Protein AF-A0A7J5L7Y3-F1 (afdb_monomer_lite)

Secondary structure (DSSP, 8-state):
--HHHHHHHHHHHHPEEEEETTEEEEE-SS------HHHHHHHHHHS---HHHHHHHHHHHHTT--BHHHHHHTT--TTGGG-SB-TT-HHHHHTTHHHHHHHHHHH---GGG--

Radius of gyration: 18.73 Å; chains: 1; bounding box: 44×35×42 Å

Sequence (115 aa):
MDKYYQILGKVLSSGKMQSNKKGNIRYLLNEQLTLLPADLLDIFEGHTIARKKLKNELQLFMRGERNVEKYREAGINWWDYCGSILVNSYPTYFEKLPPLIERINREKRNSKNYI

InterPro domains:
  IPR036926 Thymidylate synthase/dCMP hydroxymethylase superfamily [G3DSA:3.30.572.10] (1-114)
  IPR036926 Thymidylate synthase/dCMP hydroxymethylase superfamily [SSF55831] (1-84)

pLDDT: mean 91.57, std 5.29, range [63.12, 96.5]

Organism: Bacteroides stercoris (NCBI:txid46506)

Foldseek 3Di:
DQVVVVVVVVQVPPFDWDADPVGIDTDDPPDDDDDDPVSVVVVCVVDPDPVQLVVVVLVCLLCLNFAVVVSVVSVHCPCVVVPGGRPPDSSVVNVVVVVLVVVCVVPVDDPVVSD

Structure (mmCIF, N/CA/C/O backbone):
data_AF-A0A7J5L7Y3-F1
#
_entry.id   AF-A0A7J5L7Y3-F1
#
loop_
_atom_site.group_PDB
_atom_site.id
_atom_site.type_symbol
_atom_site.label_atom_id
_atom_site.label_alt_id
_atom_site.label_comp_id
_atom_site.label_asym_id
_atom_site.label_entity_id
_atom_site.label_seq_id
_atom_site.pdbx_PDB_ins_code
_atom_site.Cartn_x
_atom_site.Cartn_y
_atom_site.Cartn_z
_atom_site.occupancy
_atom_site.B_iso_or_equiv
_atom_site.auth_seq_id
_atom_site.auth_comp_id
_atom_site.auth_asym_id
_atom_site.auth_atom_id
_atom_site.pdbx_PDB_model_num
ATOM 1 N N . MET A 1 1 ? -7.960 -14.337 17.592 1.00 63.12 1 MET A N 1
ATOM 2 C CA . MET A 1 1 ? -8.821 -13.135 17.677 1.00 63.12 1 MET A CA 1
ATOM 3 C C . MET A 1 1 ? -8.306 -12.179 16.633 1.00 63.12 1 MET A C 1
ATOM 5 O O . MET A 1 1 ? -7.124 -11.863 16.677 1.00 63.12 1 MET A O 1
ATOM 9 N N . ASP A 1 2 ? -9.166 -11.748 15.721 1.00 82.00 2 ASP A N 1
ATOM 10 C CA . ASP A 1 2 ? -8.758 -10.842 14.658 1.00 82.00 2 ASP A CA 1
ATOM 11 C C . ASP A 1 2 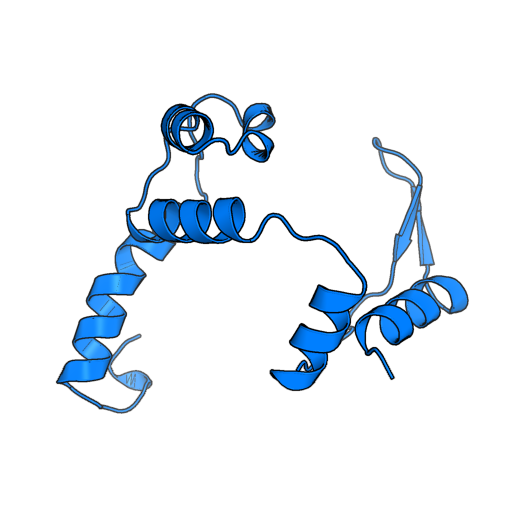? -8.363 -9.474 15.246 1.00 82.00 2 ASP A C 1
ATOM 13 O O . ASP A 1 2 ? -9.179 -8.732 15.808 1.00 82.00 2 ASP A O 1
ATOM 17 N N . LYS A 1 3 ? -7.068 -9.165 15.140 1.00 87.00 3 LYS A N 1
ATOM 18 C CA . LYS A 1 3 ? -6.459 -7.946 15.678 1.00 87.00 3 LYS A CA 1
ATOM 19 C C . LYS A 1 3 ? -6.981 -6.683 14.984 1.00 87.00 3 LYS A C 1
ATOM 21 O O . LYS A 1 3 ? -6.966 -5.613 15.592 1.00 87.00 3 LYS A O 1
ATOM 26 N N . TYR A 1 4 ? -7.478 -6.788 13.749 1.00 88.31 4 TYR A N 1
ATOM 27 C CA . TYR A 1 4 ? -8.125 -5.678 13.050 1.00 88.31 4 TYR A CA 1
ATOM 28 C C . TYR A 1 4 ? -9.396 -5.229 13.785 1.00 88.31 4 TYR A C 1
ATOM 30 O O . TYR A 1 4 ? -9.543 -4.047 14.113 1.00 88.31 4 TYR A O 1
ATOM 38 N N . TYR A 1 5 ? -10.275 -6.172 14.141 1.00 89.00 5 TYR A N 1
ATOM 39 C CA . TYR A 1 5 ? -11.503 -5.862 14.878 1.00 89.00 5 TYR A CA 1
ATOM 40 C C . TYR A 1 5 ? -11.240 -5.375 16.305 1.00 89.00 5 TYR A C 1
ATOM 42 O O . TYR A 1 5 ? -11.996 -4.546 16.812 1.00 89.00 5 TYR A O 1
ATOM 50 N N . GLN A 1 6 ? -10.155 -5.821 16.946 1.00 90.75 6 GLN A N 1
ATOM 51 C CA . GLN A 1 6 ? -9.756 -5.290 18.254 1.00 90.75 6 GLN A CA 1
ATOM 52 C C . GLN A 1 6 ? -9.446 -3.790 18.188 1.00 90.75 6 GLN A C 1
ATOM 54 O O . GLN A 1 6 ? -9.932 -3.021 19.021 1.00 90.75 6 GLN A O 1
ATOM 59 N N . ILE A 1 7 ? -8.690 -3.351 17.176 1.00 92.31 7 ILE A N 1
ATOM 60 C CA . ILE A 1 7 ? -8.411 -1.925 16.970 1.00 92.31 7 ILE A CA 1
ATOM 61 C C . ILE A 1 7 ? -9.684 -1.155 16.626 1.00 92.31 7 ILE A C 1
ATOM 63 O O . ILE A 1 7 ? -9.899 -0.075 17.175 1.00 92.31 7 ILE A O 1
ATOM 67 N N . LEU A 1 8 ? -10.570 -1.716 15.799 1.00 92.00 8 LEU A N 1
ATOM 68 C CA . LEU A 1 8 ? -11.858 -1.087 15.509 1.00 92.00 8 LEU A CA 1
ATOM 69 C C . LEU A 1 8 ? -12.696 -0.891 16.785 1.00 92.00 8 LEU A C 1
ATOM 71 O O . LEU A 1 8 ? -13.203 0.203 17.032 1.00 92.00 8 LEU A O 1
ATOM 75 N N . GLY A 1 9 ? -12.781 -1.914 17.641 1.00 94.38 9 GLY A N 1
ATOM 76 C CA . GLY A 1 9 ? -13.449 -1.829 18.942 1.00 94.38 9 GLY A CA 1
ATOM 77 C C . GLY A 1 9 ? -12.817 -0.785 19.868 1.00 94.38 9 GLY A C 1
ATOM 78 O O . GLY A 1 9 ? -13.523 -0.056 20.571 1.00 94.38 9 GLY A O 1
ATOM 79 N N . LYS A 1 10 ? -11.489 -0.630 19.819 1.00 94.75 10 LYS A N 1
ATOM 80 C CA . LYS A 1 10 ? -10.781 0.431 20.545 1.00 94.75 10 LYS A CA 1
ATOM 81 C C . LYS A 1 10 ? -11.189 1.816 20.038 1.00 94.75 10 LYS A C 1
ATOM 83 O O . LYS A 1 10 ? -11.566 2.666 20.837 1.00 94.75 10 LYS A O 1
ATOM 88 N N . VAL A 1 11 ? -11.216 2.034 18.720 1.00 95.62 11 VAL A N 1
ATOM 89 C CA . VAL A 1 11 ? -11.667 3.307 18.121 1.00 95.62 11 VAL A CA 1
ATOM 90 C C . VAL A 1 11 ? -13.109 3.627 18.534 1.00 95.62 11 VAL A C 1
ATOM 92 O O . VAL A 1 11 ? -13.413 4.757 18.928 1.00 95.62 11 VAL A O 1
ATOM 95 N N . LEU A 1 12 ? -13.998 2.633 18.514 1.00 95.31 12 LEU A N 1
ATOM 96 C CA . LEU A 1 12 ? -15.403 2.803 18.893 1.00 95.31 12 LEU A CA 1
ATOM 97 C C . LEU A 1 12 ? -15.620 3.062 20.386 1.00 95.31 12 LEU A C 1
ATOM 99 O O . LEU A 1 12 ? -16.555 3.776 20.732 1.00 95.31 12 LEU A O 1
ATOM 103 N N . SER A 1 13 ? -14.765 2.542 21.266 1.00 95.81 13 SER A N 1
ATOM 104 C CA . SER A 1 13 ? -14.881 2.763 22.713 1.00 95.81 13 SER A CA 1
ATOM 105 C C . SER A 1 13 ? -14.191 4.057 23.153 1.00 95.81 13 SER A C 1
ATOM 107 O O . SER A 1 13 ? -14.848 4.941 23.701 1.00 95.81 13 SER A O 1
ATOM 109 N N . SER A 1 14 ? -12.913 4.256 22.820 1.00 95.56 14 SER A N 1
ATOM 110 C CA . SER A 1 14 ? -12.083 5.352 23.352 1.00 95.56 14 SER A CA 1
ATOM 111 C C . SER A 1 14 ? -11.705 6.448 22.347 1.00 95.56 14 SER A C 1
ATOM 113 O O . SER A 1 14 ? -11.033 7.413 22.713 1.00 95.56 14 SER A O 1
ATOM 115 N N . GLY A 1 15 ? -12.130 6.336 21.086 1.00 94.88 15 GLY A N 1
ATOM 116 C CA . GLY A 1 15 ? -11.834 7.325 20.050 1.00 94.88 15 GLY A CA 1
ATOM 117 C C . GLY A 1 15 ? -12.440 8.712 20.295 1.00 94.88 15 GLY A C 1
ATOM 118 O O . GLY A 1 15 ? -13.538 8.864 20.832 1.00 94.88 15 GLY A O 1
ATOM 119 N N . LYS A 1 16 ? -11.726 9.745 19.842 1.00 95.81 16 LYS A N 1
ATOM 120 C CA . LYS A 1 16 ? -12.161 11.149 19.885 1.00 95.81 16 LYS A CA 1
ATOM 121 C C . LYS A 1 16 ? -12.966 11.497 18.639 1.00 95.81 16 LYS A C 1
ATOM 123 O O . LYS A 1 16 ? -12.686 10.979 17.561 1.00 95.81 16 LYS A O 1
ATOM 128 N N . MET A 1 17 ? -13.940 12.394 18.773 1.00 95.31 17 MET A N 1
ATOM 129 C CA . MET A 1 17 ? -14.685 12.936 17.635 1.00 95.31 17 MET A CA 1
ATOM 130 C C . MET A 1 17 ? -13.951 14.117 16.998 1.00 95.31 17 MET A C 1
ATOM 132 O O . MET A 1 17 ? -13.424 14.979 17.699 1.00 95.31 17 MET A O 1
ATOM 136 N N . GLN A 1 18 ? -13.963 14.178 15.669 1.00 95.25 18 GLN A N 1
ATOM 137 C CA . GLN A 1 18 ? -13.523 15.337 14.899 1.00 95.25 18 GLN A CA 1
ATOM 138 C C . GLN A 1 18 ? -14.483 15.598 13.743 1.00 95.25 18 GLN A C 1
ATOM 140 O O . GLN A 1 18 ? -14.842 14.682 13.003 1.00 95.25 18 GLN A O 1
ATOM 145 N N . SER A 1 19 ? -14.842 16.866 13.567 1.00 96.00 19 SER A N 1
ATOM 146 C CA . SER A 1 19 ? -15.641 17.350 12.443 1.00 96.00 19 SER A CA 1
ATOM 147 C C . SER A 1 19 ? -14.736 17.988 11.395 1.00 96.00 19 SER A C 1
ATOM 149 O O . SER A 1 19 ? -13.859 18.788 11.721 1.00 96.00 19 SER A O 1
ATOM 151 N N . ASN A 1 20 ? -14.928 17.633 10.128 1.00 93.31 20 ASN A N 1
ATOM 152 C CA . ASN A 1 20 ? -14.209 18.198 8.991 1.00 93.31 20 ASN A CA 1
ATOM 153 C C . ASN A 1 20 ? -15.176 18.521 7.834 1.00 93.31 20 ASN A C 1
ATOM 155 O O . ASN A 1 2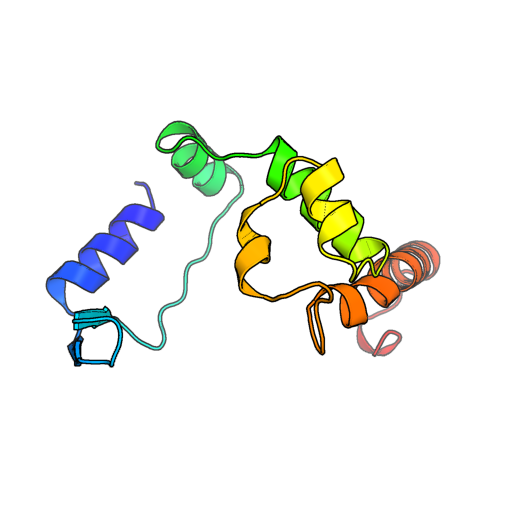0 ? -16.370 18.237 7.901 1.00 93.31 20 ASN A O 1
ATOM 159 N N . LYS A 1 21 ? -14.659 19.097 6.739 1.00 92.56 21 LYS A N 1
ATOM 160 C CA . LYS A 1 21 ? -15.463 19.454 5.549 1.00 92.56 21 LYS A CA 1
ATOM 161 C C . LYS A 1 21 ? -16.131 18.251 4.856 1.00 92.56 21 LYS A C 1
ATOM 163 O O . LYS A 1 21 ? -17.041 18.448 4.064 1.00 92.56 21 LYS A O 1
ATOM 168 N N . LYS A 1 22 ? -15.659 17.029 5.119 1.00 90.00 22 LYS A N 1
ATOM 169 C CA . LYS A 1 22 ? -16.172 15.758 4.580 1.00 90.00 22 LYS A CA 1
ATOM 170 C C . LYS A 1 22 ? -17.079 15.006 5.570 1.00 90.00 22 LYS A C 1
ATOM 172 O O . LYS A 1 22 ? -17.563 13.935 5.224 1.00 90.00 22 LYS A O 1
ATOM 177 N N . GLY A 1 23 ? -17.304 15.537 6.776 1.00 93.25 23 GLY A N 1
ATOM 178 C CA . GLY A 1 23 ? -18.152 14.936 7.806 1.00 93.25 23 GLY A CA 1
ATOM 179 C C . GLY A 1 23 ? -17.450 14.716 9.147 1.00 93.25 23 GLY A C 1
ATOM 180 O O . GLY A 1 23 ? -16.412 15.307 9.447 1.00 93.25 23 GLY A O 1
ATOM 181 N N . ASN A 1 24 ? -18.051 13.863 9.975 1.00 94.69 24 ASN A N 1
ATOM 182 C CA . ASN A 1 24 ? -17.573 13.551 11.319 1.00 94.69 24 ASN A CA 1
ATOM 183 C C . ASN A 1 24 ? -16.859 12.199 11.331 1.00 94.69 24 ASN A C 1
ATOM 185 O O . ASN A 1 24 ? -17.368 11.226 10.780 1.00 94.69 24 ASN A O 1
ATOM 189 N N . ILE A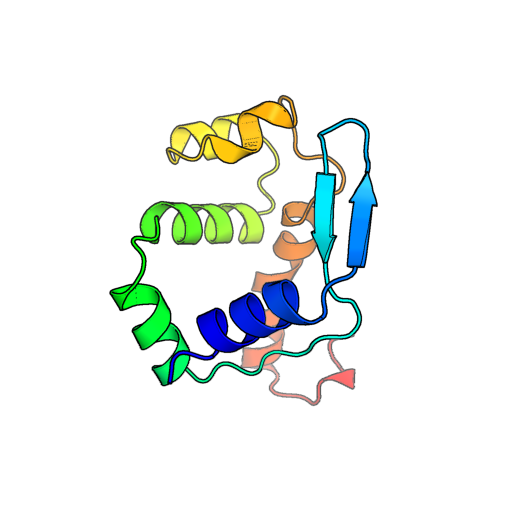 1 25 ? -15.709 12.128 11.998 1.00 95.19 25 ILE A N 1
ATOM 190 C CA . ILE A 1 25 ? -14.961 10.884 12.203 1.00 95.19 25 ILE A CA 1
ATOM 191 C C . ILE A 1 25 ? -14.695 10.646 13.690 1.00 95.19 25 ILE A C 1
ATOM 193 O O . ILE A 1 25 ? -14.594 11.592 14.475 1.00 95.19 25 ILE A O 1
ATOM 197 N N . ARG A 1 26 ? -14.548 9.370 14.063 1.00 95.69 26 ARG A N 1
ATOM 198 C CA . ARG A 1 26 ? -14.038 8.938 15.368 1.00 95.69 26 ARG A CA 1
ATOM 199 C C . ARG A 1 26 ? -12.659 8.323 15.167 1.00 95.69 26 ARG A C 1
ATOM 201 O O . ARG A 1 26 ? -12.510 7.454 14.313 1.00 95.69 26 ARG A O 1
ATOM 208 N N . TYR A 1 27 ? -11.657 8.791 15.903 1.00 94.44 27 TYR A N 1
ATOM 209 C CA . TYR A 1 27 ? -10.264 8.416 15.654 1.00 94.44 27 TYR A CA 1
ATOM 210 C C . TYR A 1 27 ? -9.461 8.208 16.940 1.00 94.44 27 TYR A C 1
ATOM 212 O O . TYR A 1 27 ? -9.789 8.744 18.000 1.00 94.44 27 TYR A O 1
ATOM 220 N N . LEU A 1 28 ? -8.383 7.434 16.814 1.00 95.38 28 LEU A N 1
ATOM 221 C CA . LEU A 1 28 ? -7.323 7.278 17.807 1.00 95.38 28 LEU A CA 1
ATOM 222 C C . LEU A 1 28 ? -5.989 7.686 17.181 1.00 95.38 28 LEU A C 1
ATOM 224 O O . LEU A 1 28 ? -5.806 7.577 15.969 1.00 95.38 28 LEU A O 1
ATOM 228 N N . LEU A 1 29 ? -5.072 8.168 18.011 1.00 94.38 29 LEU A N 1
ATOM 229 C CA . LEU A 1 29 ? -3.708 8.512 17.614 1.00 94.38 29 LEU A CA 1
ATOM 230 C C . LEU A 1 29 ? -2.732 7.585 18.330 1.00 94.38 29 LEU A C 1
ATOM 232 O O . LEU A 1 29 ? -3.040 7.090 19.411 1.00 94.38 29 LEU A O 1
ATOM 236 N N . ASN A 1 30 ? -1.540 7.421 17.756 1.00 93.44 30 ASN A N 1
ATOM 237 C CA . ASN A 1 30 ? -0.434 6.658 18.347 1.00 93.44 30 ASN A CA 1
ATOM 238 C C . ASN A 1 30 ? -0.759 5.176 18.612 1.00 93.44 30 ASN A C 1
ATOM 240 O O . ASN A 1 30 ? -0.241 4.581 19.552 1.00 93.44 30 ASN A O 1
ATOM 244 N N . GLU A 1 31 ? -1.608 4.575 17.778 1.00 92.56 31 GLU A N 1
ATOM 245 C CA . GLU A 1 31 ? -1.876 3.137 17.809 1.00 92.56 31 GLU A CA 1
ATOM 246 C C . GLU A 1 31 ? -0.882 2.384 16.920 1.00 92.56 31 GLU A C 1
ATOM 248 O O . GLU A 1 31 ? -0.538 2.842 15.829 1.00 92.56 31 GLU A O 1
ATOM 253 N N . GLN A 1 32 ? -0.450 1.207 17.370 1.00 91.50 32 GLN A N 1
ATOM 254 C CA . GLN A 1 32 ? 0.414 0.309 16.609 1.00 91.50 32 GLN A CA 1
ATOM 255 C C . GLN A 1 32 ? -0.244 -1.064 16.497 1.00 91.50 32 GLN A C 1
ATOM 257 O O . GLN A 1 32 ? -0.781 -1.591 17.471 1.00 91.50 32 GLN A O 1
ATOM 262 N N . LEU A 1 33 ? -0.170 -1.655 15.305 1.00 90.38 33 LEU A N 1
ATOM 263 C CA . LEU A 1 33 ? -0.702 -2.978 15.016 1.00 90.38 33 LEU A CA 1
ATOM 264 C C . LEU A 1 33 ? 0.396 -3.851 14.407 1.00 90.38 33 LEU A C 1
ATOM 266 O O . LEU A 1 33 ? 0.962 -3.509 13.370 1.00 90.38 33 LEU A O 1
ATOM 270 N N . THR A 1 34 ? 0.667 -4.991 15.039 1.00 91.12 34 THR A N 1
ATOM 271 C CA . THR A 1 34 ? 1.619 -5.988 14.535 1.00 91.12 34 THR A CA 1
ATOM 272 C C . THR A 1 34 ? 0.855 -7.206 14.036 1.00 91.12 34 THR A C 1
ATOM 274 O O . THR A 1 34 ? 0.241 -7.936 14.824 1.00 91.12 34 THR A O 1
ATOM 277 N N . LEU A 1 35 ? 0.911 -7.422 12.723 1.00 90.31 35 LEU A N 1
ATOM 278 C CA . LEU A 1 35 ? 0.257 -8.531 12.036 1.00 90.31 35 LEU A CA 1
ATOM 279 C C . LEU A 1 35 ? 1.305 -9.551 11.596 1.00 90.31 35 LEU A C 1
ATOM 281 O O . LEU A 1 35 ? 2.250 -9.220 10.881 1.00 90.31 35 LEU A O 1
ATOM 285 N N . LEU A 1 36 ? 1.129 -10.791 12.033 1.00 90.50 36 LEU A N 1
ATOM 286 C CA . LEU A 1 36 ? 1.830 -11.950 11.502 1.00 90.50 36 LEU A CA 1
ATOM 287 C C . LEU A 1 36 ? 1.122 -12.428 10.224 1.00 90.50 36 LEU A C 1
ATOM 289 O O . LEU A 1 36 ? -0.048 -12.104 10.013 1.00 90.50 36 LEU A O 1
ATOM 293 N N . PRO A 1 37 ? 1.780 -13.246 9.383 1.00 89.81 37 PRO A N 1
ATOM 294 C CA . PRO A 1 37 ? 1.143 -13.803 8.191 1.00 89.81 37 PRO A CA 1
ATOM 295 C C . PRO A 1 37 ? -0.182 -14.523 8.476 1.00 89.81 37 PRO A C 1
ATOM 297 O O . PRO A 1 37 ? -1.118 -14.378 7.700 1.00 89.81 37 PRO A O 1
ATOM 300 N N . ALA A 1 38 ? -0.287 -15.235 9.604 1.00 89.50 38 ALA A N 1
ATOM 301 C CA . ALA A 1 38 ? -1.532 -15.876 10.027 1.00 89.50 38 ALA A CA 1
ATOM 302 C C . ALA A 1 38 ? -2.641 -14.853 10.339 1.00 89.50 38 ALA A C 1
ATOM 304 O O . ALA A 1 38 ? -3.758 -15.014 9.866 1.00 89.50 38 ALA A O 1
ATOM 305 N N . ASP A 1 39 ? -2.318 -13.752 11.031 1.00 88.50 39 ASP A N 1
ATOM 306 C CA . ASP A 1 39 ? -3.297 -12.692 11.321 1.00 88.50 39 ASP A CA 1
ATOM 307 C C . ASP A 1 39 ? -3.812 -12.022 10.031 1.00 88.50 39 ASP A C 1
ATOM 309 O O . ASP A 1 39 ? -4.949 -11.564 9.968 1.00 88.50 39 ASP A O 1
ATOM 313 N N . LEU A 1 40 ? -2.975 -11.940 8.987 1.00 86.06 40 LEU A N 1
ATOM 314 C CA . LEU A 1 40 ? -3.389 -11.408 7.686 1.00 86.06 40 LEU A CA 1
ATOM 315 C C . LEU A 1 40 ? -4.367 -12.341 6.969 1.00 86.06 40 LEU A C 1
ATOM 317 O O . LEU A 1 40 ? -5.274 -11.851 6.299 1.00 86.06 40 LEU A O 1
ATOM 321 N N . LEU A 1 41 ? -4.190 -13.661 7.098 1.00 86.44 41 LEU A N 1
ATOM 322 C CA . LEU A 1 41 ? -5.111 -14.640 6.519 1.00 86.44 41 LEU A CA 1
ATOM 323 C C . LEU A 1 41 ? -6.502 -14.512 7.143 1.00 86.44 41 LEU A C 1
ATOM 325 O O . LEU A 1 41 ? -7.469 -14.418 6.393 1.00 86.44 41 LEU A O 1
ATOM 329 N N . ASP A 1 42 ? -6.586 -14.369 8.467 1.00 84.38 42 ASP A N 1
ATOM 330 C CA . ASP A 1 42 ? -7.857 -14.158 9.172 1.00 84.38 42 ASP A CA 1
ATOM 331 C C . ASP A 1 42 ? -8.617 -12.930 8.619 1.00 84.38 42 ASP A C 1
ATOM 333 O O . ASP A 1 42 ? -9.801 -13.008 8.283 1.00 84.38 42 ASP A O 1
ATOM 337 N N . ILE A 1 43 ? -7.921 -11.800 8.426 1.00 85.00 43 ILE A N 1
ATOM 338 C CA . ILE A 1 43 ? -8.508 -10.571 7.852 1.00 85.00 43 ILE A CA 1
ATOM 339 C C . ILE A 1 43 ? -9.010 -10.817 6.422 1.00 85.00 43 ILE A C 1
ATOM 341 O O . ILE A 1 43 ? -10.062 -10.319 6.010 1.00 85.00 43 ILE A O 1
ATOM 345 N N . PHE A 1 44 ? -8.229 -11.565 5.646 1.00 84.12 44 PHE A N 1
ATOM 346 C CA . PHE A 1 44 ? -8.478 -11.874 4.242 1.00 84.12 44 PHE A CA 1
ATOM 347 C C . PHE A 1 44 ? -9.605 -12.889 4.024 1.00 84.12 44 PHE A C 1
ATOM 349 O O . PHE A 1 44 ? -10.152 -12.934 2.918 1.00 84.12 44 PHE A O 1
ATOM 356 N N . GLU A 1 45 ? -9.929 -13.693 5.033 1.00 84.62 45 GLU A N 1
ATOM 357 C CA . GLU A 1 45 ? -11.092 -14.580 5.058 1.00 84.62 45 GLU A CA 1
ATOM 358 C C . GLU A 1 45 ? -12.362 -13.820 5.454 1.00 84.62 45 GLU A C 1
ATOM 360 O O . GLU A 1 45 ? -13.408 -14.018 4.838 1.00 84.62 45 GLU A O 1
ATOM 365 N N . GLY A 1 46 ? -12.264 -12.895 6.415 1.00 80.94 46 GLY A N 1
ATOM 366 C CA . GLY A 1 46 ? -13.397 -12.077 6.860 1.00 80.94 46 GLY A CA 1
ATOM 367 C C . GLY A 1 46 ? -13.824 -10.983 5.875 1.00 80.94 46 GLY A C 1
ATOM 368 O O . GLY A 1 46 ? -14.988 -10.581 5.875 1.00 80.94 46 GLY A O 1
ATOM 369 N N . HIS A 1 47 ? -12.915 -10.502 5.017 1.00 85.00 47 HIS A N 1
ATOM 370 C CA . HIS A 1 47 ? -13.200 -9.425 4.064 1.00 85.00 47 HIS A CA 1
ATOM 371 C C . HIS A 1 47 ? -12.686 -9.723 2.657 1.00 85.00 47 HIS A C 1
ATOM 373 O O . HIS A 1 47 ? -11.511 -10.016 2.424 1.00 85.00 47 HIS A O 1
ATOM 379 N N . THR A 1 48 ? -13.561 -9.532 1.670 1.00 86.75 48 THR A N 1
ATOM 380 C CA . THR A 1 48 ? -13.179 -9.607 0.261 1.00 86.75 48 THR A CA 1
ATOM 381 C C . THR A 1 48 ? -12.291 -8.426 -0.115 1.00 86.75 48 THR A C 1
ATOM 383 O O . THR A 1 48 ? -12.712 -7.272 -0.047 1.00 86.75 48 THR A O 1
ATOM 386 N N . ILE A 1 49 ? -11.073 -8.711 -0.574 1.00 88.88 49 ILE A N 1
ATOM 387 C CA . ILE A 1 49 ? -10.109 -7.701 -1.023 1.00 88.88 49 ILE A CA 1
ATOM 388 C C . ILE A 1 49 ? -9.804 -7.908 -2.504 1.00 88.88 49 ILE A C 1
ATOM 390 O O . ILE A 1 49 ? -9.627 -9.035 -2.972 1.00 88.88 49 ILE A O 1
ATOM 394 N N . ALA A 1 50 ? -9.667 -6.811 -3.250 1.00 92.06 50 ALA A N 1
ATOM 395 C CA . ALA A 1 50 ? -9.306 -6.817 -4.666 1.00 92.06 50 ALA A CA 1
ATOM 396 C C . ALA A 1 50 ? -7.811 -7.145 -4.889 1.00 92.06 50 ALA A C 1
ATOM 398 O O . ALA A 1 50 ? -7.059 -6.344 -5.445 1.00 92.06 50 ALA A O 1
ATOM 399 N N . ARG A 1 51 ? -7.369 -8.344 -4.478 1.00 90.62 51 ARG A N 1
ATOM 400 C CA . ARG A 1 51 ? -5.956 -8.781 -4.476 1.00 90.62 51 ARG A CA 1
ATOM 401 C C . ARG A 1 51 ? -5.268 -8.602 -5.831 1.00 90.62 51 ARG A C 1
ATOM 403 O O . ARG A 1 51 ? -4.128 -8.153 -5.889 1.00 90.62 51 ARG A O 1
ATOM 410 N N . LYS A 1 52 ? -5.971 -8.905 -6.930 1.00 93.19 52 LYS A N 1
ATOM 411 C CA . LYS A 1 52 ? -5.449 -8.730 -8.297 1.00 93.19 52 LYS A CA 1
ATOM 412 C C . LYS A 1 52 ? -5.156 -7.260 -8.614 1.00 93.19 52 LYS A C 1
ATOM 414 O O . LYS A 1 52 ? -4.108 -6.965 -9.174 1.00 93.19 52 LYS A O 1
ATOM 419 N N . LYS A 1 53 ? -6.048 -6.346 -8.217 1.00 95.62 53 LYS A N 1
ATOM 420 C CA . LYS A 1 53 ? -5.875 -4.905 -8.441 1.00 95.62 53 LYS A CA 1
ATOM 421 C C . LYS A 1 53 ? -4.725 -4.346 -7.602 1.00 95.62 53 LYS A C 1
ATOM 423 O O . LYS A 1 53 ? -3.878 -3.663 -8.155 1.00 95.62 53 LYS A O 1
ATOM 428 N N . LEU A 1 54 ? -4.632 -4.727 -6.324 1.00 94.44 54 LEU A N 1
ATOM 429 C CA . LEU A 1 54 ? -3.518 -4.332 -5.446 1.00 94.44 54 LEU A CA 1
ATOM 430 C C . LEU A 1 54 ? -2.161 -4.839 -5.956 1.00 94.44 54 LEU A C 1
ATOM 432 O O . LEU A 1 54 ? -1.175 -4.109 -5.953 1.00 94.44 54 LEU A O 1
ATOM 436 N N . LYS A 1 55 ? -2.103 -6.087 -6.442 1.00 95.00 55 LYS A N 1
ATOM 437 C CA . LYS A 1 55 ? -0.881 -6.639 -7.044 1.00 95.00 55 LYS A CA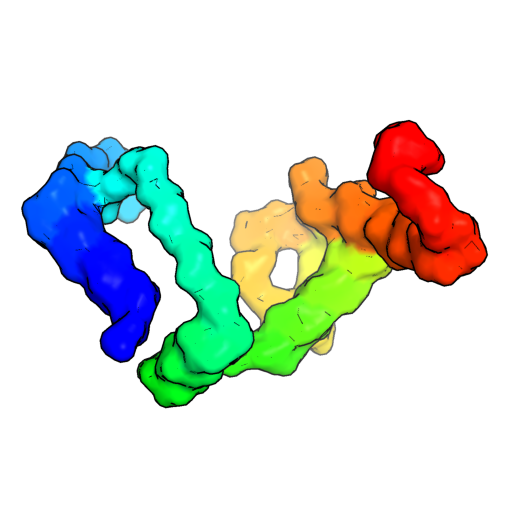 1
ATOM 438 C C . LYS A 1 55 ? -0.463 -5.847 -8.285 1.00 95.00 55 LYS A C 1
ATOM 440 O O . LYS A 1 55 ? 0.711 -5.517 -8.423 1.00 95.00 55 LYS A O 1
ATOM 445 N N . ASN A 1 56 ? -1.411 -5.555 -9.175 1.00 96.50 56 ASN A N 1
ATOM 446 C CA . ASN A 1 56 ? -1.147 -4.783 -10.388 1.00 96.50 56 ASN A CA 1
ATOM 447 C C . ASN A 1 56 ? -0.710 -3.348 -10.054 1.00 96.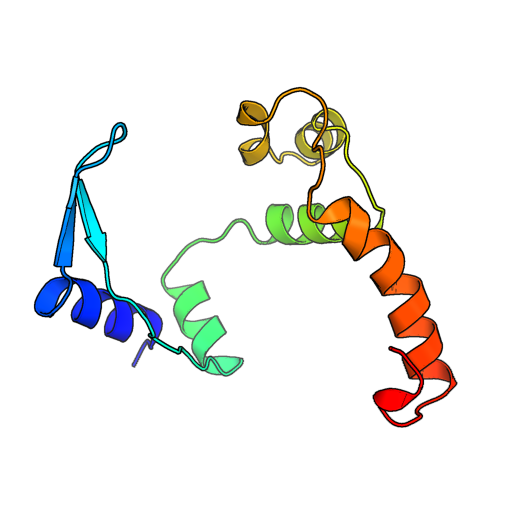50 56 ASN A C 1
ATOM 449 O O . ASN A 1 56 ? 0.243 -2.850 -10.642 1.00 96.50 56 ASN A O 1
ATOM 453 N N . GLU A 1 57 ? -1.353 -2.711 -9.076 1.00 96.44 57 GLU A N 1
ATOM 454 C CA . GLU A 1 57 ? -0.977 -1.385 -8.580 1.00 96.44 57 GLU A CA 1
ATOM 455 C C . GLU A 1 57 ? 0.468 -1.355 -8.073 1.00 96.44 57 GLU A C 1
ATOM 457 O O . GLU A 1 57 ? 1.247 -0.502 -8.490 1.00 96.44 57 GLU A O 1
ATOM 462 N N . LEU A 1 58 ? 0.864 -2.323 -7.240 1.00 95.88 58 LEU A N 1
ATOM 463 C CA . LEU A 1 58 ? 2.233 -2.400 -6.730 1.00 95.88 58 LEU A CA 1
ATOM 464 C C . LEU A 1 58 ? 3.261 -2.558 -7.862 1.00 95.88 58 LEU A C 1
ATOM 466 O O . LEU A 1 58 ? 4.343 -1.977 -7.801 1.00 95.88 58 LEU A O 1
ATOM 470 N N . GLN A 1 59 ? 2.925 -3.312 -8.913 1.00 95.75 59 GLN A N 1
ATOM 471 C CA . GLN A 1 59 ? 3.783 -3.430 -10.094 1.00 95.75 59 GLN A CA 1
ATOM 472 C C . GLN A 1 59 ? 3.918 -2.101 -10.846 1.00 95.75 59 GLN A C 1
ATOM 474 O O . GLN A 1 59 ? 5.019 -1.767 -11.280 1.00 95.75 59 GLN A O 1
ATOM 479 N N . LEU A 1 60 ? 2.832 -1.335 -10.986 1.00 96.31 60 LEU A N 1
ATOM 480 C CA . LEU A 1 60 ? 2.866 0.004 -11.580 1.00 96.31 60 LEU A CA 1
ATOM 481 C C . LEU A 1 60 ? 3.710 0.967 -10.729 1.00 96.31 60 LEU A C 1
ATOM 483 O O . LEU A 1 60 ? 4.535 1.698 -11.276 1.00 96.31 60 LEU A O 1
ATOM 487 N N . PHE A 1 61 ? 3.605 0.891 -9.398 1.00 96.19 61 PHE A N 1
ATOM 488 C CA . PHE A 1 61 ? 4.435 1.679 -8.479 1.00 96.19 61 PHE A CA 1
ATOM 489 C C . PHE A 1 61 ? 5.920 1.363 -8.644 1.00 96.19 61 PHE A C 1
ATOM 491 O O . PHE A 1 61 ? 6.725 2.278 -8.798 1.00 96.19 61 PHE A O 1
ATOM 498 N N . MET A 1 62 ? 6.289 0.079 -8.664 1.00 95.31 62 MET A N 1
ATOM 499 C CA . MET A 1 62 ? 7.680 -0.355 -8.849 1.00 95.31 62 MET A CA 1
ATOM 500 C C . MET A 1 62 ? 8.266 0.050 -10.208 1.00 95.31 62 MET A C 1
ATOM 502 O O . MET A 1 62 ? 9.480 0.165 -10.331 1.00 95.31 62 MET A O 1
ATOM 506 N N . ARG A 1 63 ? 7.422 0.279 -11.222 1.00 95.19 63 ARG A N 1
ATOM 507 C CA . ARG A 1 63 ? 7.826 0.797 -12.539 1.00 95.19 63 ARG A CA 1
ATOM 508 C C . ARG A 1 63 ? 7.888 2.325 -12.605 1.00 95.19 63 ARG A C 1
ATOM 510 O O . ARG A 1 63 ? 8.251 2.855 -13.646 1.00 95.19 63 ARG A O 1
ATOM 517 N N . GLY A 1 64 ? 7.497 3.028 -11.543 1.00 95.19 64 GLY A N 1
ATOM 518 C CA . GLY A 1 64 ? 7.415 4.487 -11.555 1.00 95.19 64 GLY A CA 1
ATOM 519 C C . GLY A 1 64 ? 6.272 5.043 -12.408 1.00 95.19 64 GLY A C 1
ATOM 520 O O . GLY A 1 64 ? 6.343 6.198 -12.828 1.00 95.19 64 GLY A O 1
ATOM 521 N N . GLU A 1 65 ? 5.222 4.256 -12.673 1.00 96.19 65 GLU A N 1
ATOM 522 C CA . GLU A 1 65 ? 4.098 4.697 -13.503 1.00 96.19 65 GLU A CA 1
ATOM 523 C C . GLU A 1 65 ? 3.259 5.757 -12.782 1.00 96.19 65 GLU A C 1
ATOM 525 O O . GLU A 1 65 ? 2.766 5.542 -11.672 1.00 96.19 65 GLU A O 1
ATOM 530 N N . ARG A 1 66 ? 3.070 6.905 -13.433 1.00 95.50 66 ARG A N 1
ATOM 531 C CA . ARG A 1 66 ? 2.376 8.074 -12.874 1.00 95.50 66 ARG A CA 1
ATOM 532 C C . ARG A 1 66 ? 1.128 8.442 -13.676 1.00 95.50 66 ARG A C 1
ATOM 534 O O . ARG A 1 66 ? 0.323 9.215 -13.168 1.00 95.50 66 ARG A O 1
ATOM 541 N N . ASN A 1 67 ? 0.946 7.914 -14.886 1.00 95.19 67 ASN A N 1
ATOM 542 C CA . ASN A 1 67 ? -0.239 8.166 -15.698 1.00 95.19 67 ASN A CA 1
ATOM 543 C C . ASN A 1 67 ? -1.423 7.335 -15.182 1.00 95.19 67 ASN A C 1
ATOM 545 O O . ASN A 1 67 ? -1.388 6.105 -15.209 1.00 95.19 67 ASN A O 1
ATOM 549 N N . VAL A 1 68 ? -2.494 8.008 -14.755 1.00 94.62 68 VAL A N 1
ATOM 550 C CA . VAL A 1 68 ? -3.717 7.376 -14.234 1.00 94.62 68 VAL A CA 1
ATOM 551 C C . VAL A 1 68 ? -4.409 6.496 -15.283 1.00 94.62 68 VAL A C 1
ATOM 553 O O . VAL A 1 68 ? -5.013 5.484 -14.929 1.00 94.62 68 VAL A O 1
ATOM 556 N N . GLU A 1 69 ? -4.249 6.775 -16.578 1.00 95.38 69 GLU A N 1
ATOM 557 C CA . GLU A 1 69 ? -4.786 5.924 -17.649 1.00 95.38 69 GLU A CA 1
ATOM 558 C C . GLU A 1 69 ? -4.224 4.499 -17.595 1.00 95.38 69 GLU A C 1
ATOM 560 O O . GLU A 1 69 ? -4.968 3.538 -17.775 1.00 95.38 69 GLU A O 1
ATOM 565 N N . LYS A 1 70 ? -2.945 4.334 -17.241 1.00 95.50 70 LYS A N 1
ATOM 566 C CA . LYS A 1 70 ? -2.303 3.015 -17.103 1.00 95.50 70 LYS A CA 1
ATOM 567 C C . LYS A 1 70 ? -2.876 2.212 -15.934 1.00 95.50 70 LYS A C 1
ATOM 569 O O . LYS A 1 70 ? -2.982 0.988 -16.009 1.00 95.50 70 LYS A O 1
ATOM 574 N N . TYR A 1 71 ? -3.309 2.893 -14.874 1.00 95.94 71 TYR A N 1
ATOM 575 C CA . TYR A 1 71 ? -4.043 2.265 -13.772 1.00 95.94 71 TYR A CA 1
ATOM 576 C C . TYR A 1 71 ? -5.436 1.828 -14.235 1.00 95.94 71 TYR A C 1
ATOM 578 O O . TYR A 1 71 ? -5.843 0.696 -13.965 1.00 95.94 71 TYR A O 1
ATOM 586 N N . ARG A 1 72 ? -6.130 2.662 -15.017 1.00 95.06 72 ARG A N 1
ATOM 587 C CA . ARG A 1 72 ? -7.441 2.327 -15.590 1.00 95.06 72 ARG A CA 1
ATOM 588 C C . ARG A 1 72 ? -7.375 1.131 -16.542 1.00 95.06 72 ARG A C 1
ATOM 590 O O . ARG A 1 72 ? -8.220 0.244 -16.447 1.00 95.06 72 ARG A O 1
ATOM 597 N N . GLU A 1 73 ? -6.348 1.051 -17.391 1.00 95.25 73 GLU A N 1
ATOM 598 C CA . GLU A 1 73 ? -6.064 -0.118 -18.247 1.00 95.25 73 GLU A CA 1
ATOM 599 C C . GLU A 1 73 ? -5.896 -1.406 -17.417 1.00 95.25 73 GLU A C 1
ATOM 601 O O . GLU A 1 73 ? -6.346 -2.480 -17.815 1.00 95.25 73 GLU A O 1
ATOM 606 N N . ALA A 1 74 ? -5.315 -1.302 -16.218 1.00 94.38 74 ALA A N 1
ATOM 607 C CA . ALA A 1 74 ? -5.197 -2.399 -15.257 1.00 94.38 74 ALA A CA 1
ATOM 608 C C . ALA A 1 74 ? -6.481 -2.657 -14.430 1.00 94.38 74 ALA A C 1
ATOM 610 O O . ALA A 1 74 ? -6.482 -3.514 -13.536 1.00 94.38 74 ALA A O 1
ATOM 611 N N . GLY A 1 75 ? -7.574 -1.942 -14.719 1.00 94.62 75 GLY A N 1
ATOM 612 C CA . GLY A 1 75 ? -8.864 -2.022 -14.032 1.00 94.62 75 GLY A CA 1
ATOM 613 C C . GLY A 1 75 ? -8.890 -1.332 -12.664 1.00 94.62 75 GLY A C 1
ATOM 614 O O . GLY A 1 75 ? -9.728 -1.672 -11.818 1.00 94.62 75 GLY A O 1
ATOM 615 N N . ILE A 1 76 ? -7.953 -0.421 -12.408 1.00 95.94 76 ILE A N 1
ATOM 616 C CA . ILE A 1 76 ? -7.798 0.316 -11.154 1.00 95.94 76 ILE A CA 1
ATOM 617 C C . ILE A 1 76 ? -8.345 1.735 -11.338 1.00 95.94 76 ILE A C 1
ATOM 619 O O . ILE A 1 76 ? -7.728 2.564 -11.996 1.00 95.94 76 ILE A O 1
ATOM 623 N N . ASN A 1 77 ? -9.484 2.015 -10.702 1.00 94.62 77 ASN A N 1
ATOM 624 C CA . ASN A 1 77 ? -10.218 3.275 -10.884 1.00 94.62 77 ASN A CA 1
ATOM 625 C C . ASN A 1 77 ? -10.197 4.159 -9.624 1.00 94.62 77 ASN A C 1
ATOM 627 O O . ASN A 1 77 ? -10.708 5.273 -9.626 1.00 94.62 77 ASN A O 1
ATOM 631 N N . TRP A 1 78 ? -9.618 3.687 -8.514 1.00 94.06 78 TRP A N 1
ATOM 632 C CA . TRP A 1 78 ? -9.615 4.453 -7.262 1.00 94.06 78 TRP A CA 1
ATOM 633 C C . TRP A 1 78 ? -8.716 5.697 -7.306 1.00 94.06 78 TRP A C 1
ATOM 635 O O . TRP A 1 78 ? -8.839 6.536 -6.426 1.00 94.06 78 TRP A O 1
ATOM 645 N N . TRP A 1 79 ? -7.874 5.857 -8.334 1.00 94.38 79 TRP A N 1
ATOM 646 C CA . TRP A 1 79 ? -7.063 7.059 -8.569 1.00 94.38 79 TRP A CA 1
ATOM 647 C C . TRP A 1 79 ? -7.710 8.085 -9.505 1.00 94.38 79 TRP A C 1
ATOM 649 O O . TRP A 1 79 ? -7.144 9.159 -9.695 1.00 94.38 79 TRP A O 1
ATOM 659 N N . ASP A 1 80 ? -8.897 7.812 -10.057 1.00 91.81 80 ASP A N 1
ATOM 660 C CA . ASP A 1 80 ? -9.549 8.710 -11.025 1.00 91.81 80 ASP A CA 1
ATOM 661 C C . ASP A 1 80 ? -9.848 10.107 -10.439 1.00 91.81 80 ASP A C 1
ATOM 663 O O . ASP A 1 80 ? -9.977 11.081 -11.180 1.00 91.81 80 ASP A O 1
ATOM 667 N N . TYR A 1 81 ? -9.897 10.244 -9.107 1.00 89.81 81 TYR A N 1
ATOM 668 C CA . TYR A 1 81 ? -10.086 11.536 -8.439 1.00 89.81 81 TYR A CA 1
ATOM 669 C C . TYR A 1 81 ? -8.820 12.414 -8.393 1.00 89.81 81 TYR A C 1
ATOM 671 O O . TYR A 1 81 ? -8.922 13.597 -8.070 1.00 89.81 81 TYR A O 1
ATOM 679 N N . CYS A 1 82 ? -7.633 11.864 -8.676 1.00 85.06 82 CYS A N 1
ATOM 680 C CA . CYS A 1 82 ? -6.351 12.574 -8.585 1.00 85.06 82 CYS A CA 1
ATOM 681 C C . CYS A 1 82 ? -5.977 13.367 -9.851 1.00 85.06 82 CYS A C 1
ATOM 683 O O . CYS A 1 82 ? -4.972 14.076 -9.835 1.00 85.06 82 CYS A O 1
ATOM 685 N N . GLY A 1 83 ? -6.765 13.272 -10.927 1.00 87.00 83 GLY A N 1
ATOM 686 C CA . GLY A 1 83 ? -6.448 13.854 -12.236 1.00 87.00 83 GLY A CA 1
ATOM 687 C C . GLY A 1 83 ? -5.746 12.856 -13.163 1.00 87.00 83 GLY A C 1
ATOM 688 O O . GLY A 1 83 ? -5.828 11.651 -12.954 1.00 87.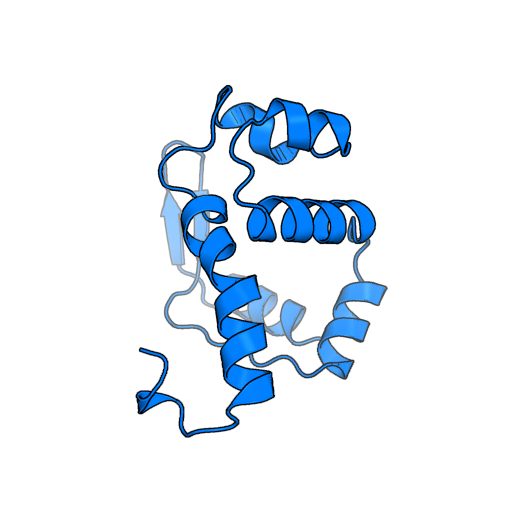00 83 GLY A O 1
ATOM 689 N N . SER A 1 84 ? -5.078 13.337 -14.215 1.00 90.00 84 SER A N 1
ATOM 690 C CA . SER A 1 84 ? -4.424 12.474 -15.215 1.00 90.00 84 SER A CA 1
ATOM 691 C C . SER A 1 84 ? -3.059 11.933 -14.776 1.00 90.00 84 SER A C 1
ATOM 693 O O . SER A 1 84 ? -2.634 10.881 -15.252 1.00 90.00 84 SER A O 1
ATOM 695 N N . ILE A 1 85 ? -2.361 12.629 -13.870 1.00 92.31 85 ILE A N 1
ATOM 696 C CA . ILE A 1 85 ? -0.994 12.295 -13.450 1.00 92.31 85 ILE A CA 1
ATOM 697 C C . ILE A 1 85 ? -0.880 12.335 -11.925 1.00 92.31 85 ILE A C 1
ATOM 699 O O . ILE A 1 85 ? -1.243 13.318 -11.281 1.00 92.31 85 ILE A O 1
ATOM 703 N N . LEU A 1 86 ? -0.292 11.286 -11.349 1.00 91.19 86 LEU A N 1
ATOM 704 C CA . LEU A 1 86 ? 0.033 11.196 -9.929 1.00 91.19 86 LEU A CA 1
ATOM 705 C C . LEU A 1 86 ? 1.308 11.994 -9.605 1.00 91.19 86 LEU A C 1
ATOM 707 O O . LEU A 1 86 ? 2.423 11.468 -9.653 1.00 91.19 86 LEU A O 1
ATOM 711 N N . VAL A 1 87 ? 1.157 13.264 -9.237 1.00 87.88 87 VAL A N 1
ATOM 712 C CA . VAL A 1 87 ? 2.275 14.152 -8.866 1.00 87.88 87 VAL A CA 1
ATOM 713 C C . VAL A 1 87 ? 2.728 13.900 -7.421 1.00 87.88 87 VAL A C 1
ATOM 715 O O . VAL A 1 87 ? 1.895 13.738 -6.534 1.00 87.88 87 VAL A O 1
ATOM 718 N N . ASN A 1 88 ? 4.047 13.882 -7.173 1.00 86.31 88 ASN A N 1
ATOM 719 C CA . ASN A 1 88 ? 4.657 13.687 -5.841 1.00 86.31 88 ASN A CA 1
ATOM 720 C C . ASN A 1 88 ? 4.123 12.458 -5.079 1.00 86.31 88 ASN A C 1
ATOM 722 O O . ASN A 1 88 ? 3.909 12.486 -3.869 1.00 86.31 88 ASN A O 1
ATOM 726 N N . SER A 1 89 ? 3.894 11.375 -5.818 1.00 90.19 89 SER A N 1
ATOM 727 C CA . SER A 1 89 ? 3.234 10.158 -5.353 1.00 90.19 89 SER A CA 1
ATOM 728 C C . SER A 1 89 ? 4.216 8.990 -5.169 1.00 90.19 89 SER A C 1
ATOM 730 O O . SER A 1 89 ? 5.379 9.058 -5.579 1.00 90.19 89 SER A O 1
ATOM 732 N N . TYR A 1 90 ? 3.737 7.892 -4.568 1.00 92.62 90 TYR A N 1
ATOM 733 C CA . TYR A 1 90 ? 4.515 6.673 -4.306 1.00 92.62 90 TYR A CA 1
ATOM 734 C C . TYR A 1 90 ? 5.339 6.144 -5.497 1.00 92.62 90 TYR A C 1
ATOM 736 O O . TYR A 1 90 ? 6.515 5.847 -5.268 1.00 92.62 90 TYR A O 1
ATOM 744 N N . PRO A 1 91 ? 4.817 6.070 -6.744 1.00 94.06 91 PRO A N 1
ATOM 745 C CA . PRO A 1 91 ? 5.590 5.640 -7.912 1.00 94.06 91 PRO A CA 1
ATOM 746 C C . PRO A 1 91 ? 6.972 6.290 -8.036 1.00 94.06 91 PRO A C 1
ATOM 748 O O . PRO A 1 91 ? 7.951 5.607 -8.321 1.00 94.06 91 PRO A O 1
ATOM 751 N N . THR A 1 92 ? 7.088 7.589 -7.740 1.00 92.56 92 THR A N 1
ATOM 752 C CA . THR A 1 92 ? 8.357 8.327 -7.849 1.00 92.56 92 THR A CA 1
ATOM 753 C C . THR A 1 92 ? 9.457 7.777 -6.947 1.00 92.56 92 THR A C 1
ATOM 755 O O . THR A 1 92 ? 10.635 7.828 -7.295 1.00 92.56 92 THR A O 1
ATOM 758 N N . TYR A 1 93 ? 9.083 7.248 -5.788 1.00 91.19 93 TYR A N 1
ATOM 759 C CA . TYR A 1 93 ? 10.026 6.663 -4.843 1.00 91.19 93 TYR A CA 1
ATOM 760 C C . TYR A 1 93 ? 10.214 5.167 -5.103 1.00 91.19 93 TYR A C 1
ATOM 762 O O . TYR A 1 93 ? 11.326 4.653 -4.989 1.00 91.19 93 TYR A O 1
ATOM 770 N N . PHE A 1 94 ? 9.139 4.480 -5.492 1.00 94.31 94 PHE A N 1
ATOM 771 C CA . PHE A 1 94 ? 9.134 3.037 -5.720 1.00 94.31 94 PHE A CA 1
ATOM 772 C C . PHE A 1 94 ? 9.907 2.627 -6.974 1.00 94.31 94 PHE A C 1
ATOM 774 O O . PHE A 1 94 ? 10.430 1.521 -7.004 1.00 94.31 94 PHE A O 1
ATOM 781 N N . GLU A 1 95 ? 10.078 3.515 -7.953 1.00 94.44 95 GLU A N 1
ATOM 782 C CA . GLU A 1 95 ? 10.949 3.299 -9.117 1.00 94.44 95 GLU A CA 1
ATOM 783 C C . GLU A 1 95 ? 12.399 2.947 -8.722 1.00 94.44 95 GLU A C 1
ATOM 785 O O . GLU A 1 95 ? 13.066 2.156 -9.387 1.00 94.44 95 GLU A O 1
ATOM 790 N N . LYS A 1 96 ? 12.886 3.472 -7.588 1.00 93.44 96 LYS A N 1
ATOM 791 C CA . LYS A 1 96 ? 14.237 3.188 -7.067 1.00 93.44 96 LYS A CA 1
ATOM 792 C C . LYS A 1 96 ? 14.322 1.870 -6.294 1.00 93.44 96 LYS A C 1
ATOM 794 O O . LYS A 1 96 ? 15.421 1.409 -5.990 1.00 93.44 96 LYS A O 1
ATOM 799 N N . LEU A 1 97 ? 13.186 1.269 -5.946 1.00 93.00 97 LEU A N 1
ATOM 800 C CA . LEU A 1 97 ? 13.133 0.111 -5.063 1.00 93.00 97 LEU A CA 1
ATOM 801 C C . LEU A 1 97 ? 13.630 -1.183 -5.740 1.00 93.00 97 LEU A C 1
ATOM 803 O O . LEU A 1 97 ? 14.459 -1.854 -5.127 1.00 93.00 97 LEU A O 1
ATOM 807 N N . PRO A 1 98 ? 13.222 -1.546 -6.975 1.00 94.38 98 PRO A N 1
ATOM 808 C CA . PRO A 1 98 ? 13.751 -2.734 -7.649 1.00 94.38 98 PRO A CA 1
ATOM 809 C C . PRO A 1 98 ? 15.286 -2.776 -7.769 1.00 94.38 98 PRO A C 1
ATOM 811 O O . PRO A 1 98 ? 15.864 -3.773 -7.326 1.00 94.38 98 PRO A O 1
ATOM 814 N N . PRO A 1 99 ? 15.979 -1.727 -8.269 1.00 93.88 99 PRO A N 1
ATOM 815 C CA . PRO A 1 99 ? 17.440 -1.761 -8.357 1.00 93.88 99 PRO A CA 1
ATOM 816 C C . PRO A 1 99 ? 18.107 -1.781 -6.974 1.00 93.88 99 PRO A C 1
ATOM 818 O O . PRO A 1 99 ? 19.157 -2.400 -6.799 1.00 93.88 99 PRO A O 1
ATOM 821 N N . LEU A 1 100 ? 17.493 -1.153 -5.964 1.00 93.06 100 LEU A N 1
ATOM 822 C CA . LEU A 1 100 ? 17.977 -1.214 -4.586 1.00 93.06 100 LEU A CA 1
ATOM 823 C C . LEU A 1 100 ? 17.895 -2.639 -4.020 1.00 93.06 100 LEU A C 1
ATOM 825 O O . LEU A 1 100 ? 18.863 -3.120 -3.434 1.00 93.06 100 LEU A O 1
ATOM 829 N N . ILE A 1 101 ? 16.772 -3.329 -4.227 1.00 92.69 101 ILE A N 1
ATOM 830 C CA . ILE A 1 101 ? 16.582 -4.723 -3.803 1.00 92.69 101 ILE A CA 1
ATOM 831 C C . ILE A 1 101 ? 17.599 -5.636 -4.492 1.00 92.69 101 ILE A C 1
ATOM 833 O O . ILE A 1 101 ? 18.208 -6.478 -3.833 1.00 92.69 101 ILE A O 1
ATOM 837 N N . GLU A 1 102 ? 17.822 -5.463 -5.795 1.00 94.19 102 GLU A N 1
ATOM 838 C CA . GLU A 1 102 ? 18.821 -6.238 -6.536 1.00 94.19 102 GLU A CA 1
ATOM 839 C C . GLU A 1 102 ? 20.227 -6.037 -5.956 1.00 94.19 102 GLU A C 1
ATOM 841 O O . GLU A 1 102 ? 20.942 -7.004 -5.678 1.00 94.19 102 GLU A O 1
ATOM 846 N N . ARG A 1 103 ? 20.598 -4.782 -5.684 1.00 94.00 103 ARG A N 1
ATOM 847 C CA . ARG A 1 103 ? 21.878 -4.435 -5.064 1.00 94.00 103 ARG A CA 1
ATOM 848 C C . ARG A 1 103 ? 22.030 -5.061 -3.675 1.00 94.00 103 ARG A C 1
ATOM 850 O O . ARG A 1 103 ? 23.084 -5.626 -3.384 1.00 94.00 103 ARG A O 1
ATOM 857 N N . ILE A 1 104 ? 20.989 -5.012 -2.843 1.00 95.12 104 ILE A N 1
ATOM 858 C CA . ILE A 1 104 ? 20.971 -5.633 -1.509 1.00 95.12 104 ILE A CA 1
ATOM 859 C C . ILE A 1 104 ? 21.149 -7.149 -1.616 1.00 95.12 104 ILE A C 1
ATOM 861 O O . ILE A 1 104 ? 21.995 -7.716 -0.927 1.00 95.12 104 ILE A O 1
ATOM 865 N N . ASN A 1 105 ? 20.403 -7.807 -2.502 1.00 93.88 105 ASN A N 1
ATOM 866 C CA . ASN A 1 105 ? 20.463 -9.259 -2.667 1.00 93.88 105 ASN A CA 1
ATOM 867 C C . ASN A 1 105 ? 21.821 -9.739 -3.196 1.00 93.88 105 ASN A C 1
ATOM 869 O O . ASN A 1 105 ? 22.277 -10.819 -2.813 1.00 93.88 105 ASN A O 1
ATOM 873 N N . ARG A 1 106 ? 22.473 -8.933 -4.042 1.00 95.38 106 ARG A N 1
ATOM 874 C CA . ARG A 1 106 ? 23.812 -9.205 -4.576 1.00 95.38 106 ARG A CA 1
ATOM 875 C C . ARG A 1 106 ? 24.910 -8.999 -3.534 1.00 95.38 106 ARG A C 1
ATOM 877 O O . ARG A 1 106 ? 25.793 -9.837 -3.400 1.00 95.38 106 ARG A O 1
ATOM 884 N N . GLU A 1 107 ? 24.887 -7.871 -2.831 1.00 95.25 107 GLU A N 1
ATOM 885 C CA . GLU A 1 107 ? 25.983 -7.458 -1.947 1.00 95.25 107 GLU A CA 1
ATOM 886 C C . GLU A 1 107 ? 25.840 -8.001 -0.514 1.00 95.25 107 GLU A C 1
ATOM 888 O O . GLU A 1 107 ? 26.855 -8.213 0.146 1.00 95.25 107 GLU A O 1
ATOM 893 N N . LYS A 1 108 ? 24.607 -8.220 -0.030 1.00 91.81 108 LYS A N 1
ATOM 894 C CA . LYS A 1 108 ? 24.268 -8.722 1.319 1.00 91.81 108 LYS A CA 1
ATOM 895 C C . LYS A 1 108 ? 25.017 -8.021 2.465 1.00 91.81 108 LYS A C 1
ATOM 897 O O . LYS A 1 108 ? 25.384 -8.646 3.459 1.00 91.81 108 LYS A O 1
ATOM 902 N N . ARG A 1 109 ? 25.268 -6.717 2.328 1.00 91.38 109 ARG A N 1
ATOM 903 C CA . ARG A 1 109 ? 25.948 -5.896 3.341 1.00 91.38 109 ARG A CA 1
ATOM 904 C C . ARG A 1 109 ? 24.956 -5.398 4.390 1.00 91.38 109 ARG A C 1
ATOM 906 O O . ARG A 1 109 ? 23.748 -5.592 4.282 1.00 91.38 109 ARG A O 1
ATOM 913 N N . ASN A 1 110 ? 25.467 -4.743 5.430 1.00 87.62 110 ASN A N 1
ATOM 914 C CA . ASN A 1 110 ? 24.603 -4.104 6.419 1.00 87.62 110 ASN A CA 1
ATOM 915 C C . ASN A 1 110 ? 23.791 -2.951 5.790 1.00 87.62 110 ASN A C 1
ATOM 917 O O . ASN A 1 110 ? 24.186 -2.363 4.782 1.00 87.62 110 ASN A O 1
ATOM 921 N N . SER A 1 111 ? 22.673 -2.598 6.425 1.00 83.44 111 SER A N 1
ATOM 922 C CA . SER A 1 111 ? 21.747 -1.566 5.938 1.00 83.44 111 SER A CA 1
ATOM 923 C C . SER A 1 111 ? 22.400 -0.196 5.719 1.00 83.44 111 SER A C 1
ATOM 925 O O . SER A 1 111 ? 21.994 0.525 4.814 1.00 83.44 111 SER A O 1
ATOM 927 N N . LYS A 1 112 ? 23.453 0.145 6.478 1.00 86.56 112 LYS A N 1
ATOM 928 C CA . LYS A 1 112 ? 24.173 1.428 6.367 1.00 86.56 112 LYS A CA 1
ATOM 929 C C . LYS A 1 112 ? 24.825 1.651 4.996 1.00 86.56 112 LYS A C 1
ATOM 931 O O . LYS A 1 112 ? 25.116 2.788 4.659 1.00 86.56 112 LYS A O 1
ATOM 936 N N . ASN A 1 113 ? 25.057 0.593 4.215 1.00 81.25 113 ASN A N 1
ATOM 937 C CA . ASN A 1 113 ? 25.669 0.682 2.883 1.00 81.25 113 ASN A CA 1
ATOM 938 C C . ASN A 1 113 ? 24.671 0.991 1.746 1.00 81.25 113 ASN A C 1
ATOM 940 O O . ASN A 1 113 ? 25.085 1.112 0.588 1.00 81.25 113 ASN A O 1
ATOM 944 N N . TYR A 1 114 ? 23.376 1.083 2.060 1.00 80.75 114 TYR A N 1
ATOM 945 C CA . TYR A 1 114 ? 22.284 1.232 1.090 1.00 80.75 114 TYR A CA 1
ATOM 946 C C . TYR A 1 114 ? 21.408 2.470 1.335 1.00 80.75 114 TYR A C 1
ATOM 948 O O . TYR A 1 114 ? 20.349 2.583 0.718 1.00 80.75 114 TYR A O 1
ATOM 956 N N . ILE A 1 115 ? 21.840 3.349 2.248 1.00 66.75 115 ILE A N 1
ATOM 957 C CA . ILE A 1 115 ? 21.223 4.653 2.538 1.00 66.75 115 ILE A CA 1
ATOM 958 C C . ILE A 1 115 ? 21.709 5.678 1.515 1.00 66.75 115 ILE A C 1
ATOM 960 O O . ILE A 1 115 ? 22.925 5.658 1.214 1.00 66.75 115 ILE A O 1
#

=== Feature glossary ===
Feature key, reading from the visual/contextual features back to the raw sequence:

Rendered structure images. Structure images are PyMOL renders from six orthogonal camera directions. Cartoon representation draws helices as coils and strands as arrows; sticks shows the backbone as bonds; surface shows the solvent-excluded envelope. Rainbow coloring maps sequence position to hue (blue→red, N→C); chain coloring assigns a distinct color per polypeptide.

Contact-map, Ramachandran, and PAE plots. Three diagnostic plots accompany the record. The Cα contact map visualizes the tertiary structure as a 2D adjacency matrix (8 Å cutoff, sequence-local contacts suppressed). The Ramachandran plot shows the distribution of backbone (φ, ψ) torsions, with points in the α and β basins reflecting secondary structure content. The PAE plot shows AlphaFold's inter-residue confidence as a color matrix.

InterPro / GO / CATH / organism. The annotation block draws on four external resources. InterPro: which protein families and domains the sequence belongs to. GO: standardized terms for what the protein does, what process it participates in, and where in the cell it acts. CATH: which structural fold it has in the CATH hierarchy. Organism: the species of origin.

Nearest PDB structures. Structural nearest neighbors (via Foldseek easy-search vs the PDB). Reported per hit: target PDB id, E-value, and alignment TM-score. A TM-score above ~0.5 is the conventional threshold for 'same fold'.

Predicted aligned error. Predicted aligned error is AlphaFold's pairwise confidence. Unlike pLDDT (per-residue), PAE is per-residue-pair and captures whether two parts of the structure are correctly placed relative to each other. Units are ångströms of expected positional error.

Solvent-accessible surface area. SASA measures how much of the protein is reachable by solvent. It is computed by rolling a water-sized probe over the atomic surface and summing the exposed area (Å²). Per-residue SASA distinguishes core (buried, low SASA) from surface (exposed, high SASA) residues; total SASA is a whole-molecule size measure.

B-factor. Crystallographic B-factors measure how much each atom's electron density is smeared out, in Å². They rise in mobile loops and surface residues and fall in the buried interior. In AlphaFold models this column is repurposed to hold pLDDT instead.

pLDDT. For AlphaFold models, the B-factor field carries pLDDT — the model's own estimate of local accuracy on a 0–100 scale. Regions with pLDDT<50 should be treated as essentially unmodeled; they often correspond to intrinsically disordered segments.

Backbone torsions (φ/ψ). φ (phi) and ψ (psi) are the two rotatable backbone dihedrals per residue: φ is the C(i-1)–N–Cα–C torsion, ψ is the N–Cα–C–N(i+1) torsion, both in degrees on (−180°, 180°]. α-helical residues cluster near (−60°, −45°); β-strand residues near (−120°, +130°). A Ramachandran plot is simply a scatter of (φ, ψ) for every residue.

Radius of gyration, Cα contacts, bounding box. Radius of gyration (Rg) is the root-mean-square distance of Cα atoms from their centroid — a single number for overall size and compactness. A globular domain of N residues has Rg ≈ 2.2·N^0.38 Å; an extended or disordered chain has a much larger Rg. The Cα contact count is the number of residue pairs whose Cα atoms are within 8 Å and are more than four positions apart in sequence — a standard proxy for tertiary packing density. The bounding box is the smallest axis-aligned box enclosing all Cα atoms.

Secondary structure (3-state, P-SEA). Three-state secondary structure (P-SEA) collapses the eight DSSP classes into helix (a), strand (b), and coil (c). P-SEA assigns these from Cα geometry alone — distances and angles — without requiring backbone oxygens, so it works on any Cα trace.

Secondary structure (8-state, DSSP). Secondary structure is the local, repeating backbone conformation. DSSP classifies it into eight states by reading the hydrogen-bond network: three helix types (H, G, I), two β types (E, B), two non-regular types (T, S), and unstructured coil (-).

Foldseek 3Di. The Foldseek 3Di string encodes local tertiary geometry as a 20-letter alphabet — one character per residue — derived from the relative positions of nearby Cα atoms. Unlike the amino-acid sequence, 3Di is a direct function of the 3D structure, so two proteins with the same fold have similar 3Di strings even at low sequence identity.

mmCIF coordinates. Structure coordinates are given as an mmCIF _atom_site loop: one row per atom with element, residue name, chain id, sequence number, and x/y/z position in Å. Only the four main-chain atoms per residue are included here; side chains are omitted to keep the record compact.

Sequence. This is the polypeptide sequence — one letter per residue, N-terminus first. Length ranges from a few dozen residues for small domains to over a thousand for large multi-domain proteins.